Protein AF-A0A968IUQ5-F1 (afdb_monomer)

Solvent-accessible surface area (backbone atoms only — not comparable to full-atom values): 5543 Å² total; per-residue (Å²): 135,90,82,90,85,88,80,88,80,85,82,94,78,74,88,85,80,94,71,97,73,74,67,80,78,71,77,77,70,67,70,74,76,74,65,59,84,82,50,51,62,66,55,52,52,48,52,36,58,77,67,58,36,60,60,52,31,27,70,66,71,73,45,81,66,91,85,52,52,60,69,54,50,42,55,43,65,74,62,102

Radius of gyration: 27.52 Å; Cα contacts (8 Å, |Δi|>4): 38; chains: 1; bounding box: 36×66×62 Å

Foldseek 3Di:
DDDDDDDDDDDDDDDDDDDPPPPPPPPPPVVPPPPLVPDDPVVLVVVCVVVVCQVVLCVQVVDGCPPPDSVSSVVSVVRD

Secondary structure (DSSP, 8-state):
-----------------------------------TTTS-HHHHHHHHHHTTTHHHHHHHHSS--TT--HHHHHHHHH--

pLDDT: mean 72.53, std 19.21, range [39.59, 92.88]

Mean predicted aligned error: 16.03 Å

Sequence (80 aa):
MNVLVSLSTFQTSSKDLLNPATEPVMAAMELKKTDFEIMTIRELRTHIKENQLQQHIRASMGKTVSNARKSELIASLNAI

Structure (mmCIF, N/CA/C/O backbone):
data_AF-A0A968IUQ5-F1
#
_entry.id   AF-A0A968IUQ5-F1
#
loop_
_atom_site.group_PDB
_atom_site.id
_atom_site.type_symbol
_atom_site.label_atom_id
_atom_site.label_alt_id
_atom_site.label_comp_id
_atom_site.label_asym_id
_atom_site.label_entity_id
_atom_site.label_seq_id
_atom_site.pdbx_PDB_ins_code
_atom_site.Cartn_x
_atom_site.Cartn_y
_atom_site.Cartn_z
_atom_site.occupancy
_atom_site.B_iso_or_equiv
_atom_site.auth_seq_id
_atom_site.auth_comp_id
_atom_site.auth_asym_id
_atom_site.auth_atom_id
_atom_site.pdbx_PDB_model_num
ATOM 1 N N . MET A 1 1 ? -11.318 55.483 55.027 1.00 39.59 1 MET A N 1
ATOM 2 C CA . MET A 1 1 ? -10.503 54.433 54.383 1.00 39.59 1 MET A CA 1
ATOM 3 C C . MET A 1 1 ? -10.660 54.571 52.877 1.00 39.59 1 MET A C 1
ATOM 5 O O . MET A 1 1 ? -11.784 54.526 52.399 1.00 39.59 1 MET A O 1
ATOM 9 N N . ASN A 1 2 ? -9.552 54.811 52.170 1.00 43.19 2 ASN A N 1
ATOM 10 C CA . ASN A 1 2 ? -9.432 54.658 50.716 1.00 43.19 2 ASN A CA 1
ATOM 11 C C . ASN A 1 2 ? -9.583 53.174 50.333 1.00 43.19 2 ASN A C 1
ATOM 13 O O . ASN A 1 2 ? -9.195 52.326 51.130 1.00 43.19 2 ASN A O 1
ATOM 17 N N . VAL A 1 3 ? -10.059 52.870 49.120 1.00 48.22 3 VAL A N 1
ATOM 18 C CA . VAL A 1 3 ? -9.273 52.297 48.000 1.00 48.22 3 VAL A CA 1
ATOM 19 C C . VAL A 1 3 ? -10.218 51.998 46.816 1.00 48.22 3 VAL A C 1
ATOM 21 O O . VAL A 1 3 ? -11.260 51.371 46.972 1.00 48.22 3 VAL A O 1
ATOM 24 N N . LEU A 1 4 ? -9.821 52.496 45.637 1.00 51.94 4 LEU A N 1
ATOM 25 C CA . LEU A 1 4 ? -10.311 52.165 44.293 1.00 51.94 4 LEU A CA 1
ATOM 26 C C . LEU A 1 4 ? -10.271 50.659 43.998 1.00 51.94 4 LEU A C 1
ATOM 28 O O . LEU A 1 4 ? -9.257 50.064 44.324 1.00 51.94 4 LEU A O 1
ATOM 32 N N . VAL A 1 5 ? -11.194 50.134 43.176 1.00 53.28 5 VAL A N 1
ATOM 33 C CA . VAL A 1 5 ? -10.840 49.333 41.976 1.00 53.28 5 VAL A CA 1
ATOM 34 C C . VAL A 1 5 ? -11.959 49.458 40.925 1.00 53.28 5 VAL A C 1
ATOM 36 O O . VAL A 1 5 ? -13.108 49.117 41.187 1.00 53.28 5 VAL A O 1
ATOM 39 N N . SER A 1 6 ? -11.604 49.931 39.729 1.00 53.78 6 SER A N 1
ATOM 40 C CA . SER A 1 6 ? -12.399 49.838 38.494 1.00 53.78 6 SER A CA 1
ATOM 41 C C . SER A 1 6 ? -12.121 48.513 37.781 1.00 53.78 6 SER A C 1
ATOM 43 O O . SER A 1 6 ? -10.973 48.089 37.782 1.00 53.78 6 SER A O 1
ATOM 45 N N . LEU A 1 7 ? -13.101 47.940 37.076 1.00 56.53 7 LEU A N 1
ATOM 46 C CA . LEU A 1 7 ? -12.893 47.092 35.885 1.00 56.53 7 LEU A CA 1
ATOM 47 C C . LEU A 1 7 ? -14.202 47.148 35.063 1.00 56.53 7 LEU A C 1
ATOM 49 O O . LEU A 1 7 ? -15.226 46.618 35.481 1.00 56.53 7 LEU A O 1
ATOM 53 N N . SER A 1 8 ? -14.300 48.010 34.042 1.00 49.22 8 SER A N 1
ATOM 54 C CA . SER A 1 8 ? -14.266 47.615 32.616 1.00 49.22 8 SER A CA 1
ATOM 55 C C . SER A 1 8 ? -14.847 46.217 32.365 1.00 49.22 8 SER A C 1
ATOM 57 O O . SER A 1 8 ? -14.372 45.235 32.924 1.00 49.22 8 SER A O 1
ATOM 59 N N . THR A 1 9 ? -15.831 46.031 31.488 1.00 49.28 9 THR A N 1
ATOM 60 C CA . THR A 1 9 ? -15.620 45.920 30.029 1.00 49.28 9 THR A CA 1
ATOM 61 C C . THR A 1 9 ? -17.019 45.948 29.389 1.00 49.28 9 THR A C 1
ATOM 63 O O . THR A 1 9 ? -17.874 45.151 29.751 1.00 49.28 9 THR A O 1
ATOM 66 N N . PHE A 1 10 ? -17.400 47.043 28.732 1.00 52.22 10 PHE A N 1
ATOM 67 C CA . PHE A 1 10 ? -17.366 47.229 27.274 1.00 52.22 10 PHE A CA 1
ATOM 68 C C . PHE A 1 10 ? -18.295 46.301 26.461 1.00 52.22 10 PHE A C 1
ATOM 70 O O . PHE A 1 10 ? -18.054 45.111 26.316 1.00 52.22 10 PHE A O 1
ATOM 77 N N . GLN A 1 11 ? -19.283 46.967 25.847 1.00 52.31 11 GLN A N 1
ATOM 78 C CA . GLN A 1 11 ? -19.793 46.770 24.483 1.00 52.31 11 GLN A CA 1
ATOM 79 C C . GLN A 1 11 ? -20.656 45.540 24.162 1.00 52.31 11 GLN A C 1
ATOM 81 O O . GLN A 1 11 ? -20.195 44.534 23.640 1.00 52.31 11 GLN A O 1
ATOM 86 N N . THR A 1 12 ? -21.973 45.739 24.251 1.00 49.31 12 THR A N 1
ATOM 87 C CA . THR A 1 12 ? -22.943 45.132 23.325 1.00 49.31 12 THR A CA 1
ATOM 88 C C . THR A 1 12 ? -23.542 46.215 22.427 1.00 49.31 12 THR A C 1
ATOM 90 O O . THR A 1 12 ? -24.537 46.859 22.755 1.00 49.31 12 THR A O 1
ATOM 93 N N . SER A 1 13 ? -22.885 46.452 21.299 1.00 47.12 13 SER A N 1
ATOM 94 C CA . SER A 1 13 ? -23.399 47.056 20.058 1.00 47.12 13 SER A CA 1
ATOM 95 C C . SER A 1 13 ? -22.348 46.689 19.009 1.00 47.12 13 SER A C 1
ATOM 97 O O . SER A 1 13 ? -21.163 46.821 19.286 1.00 47.12 13 SER A O 1
ATOM 99 N N . SER A 1 14 ? -22.666 46.076 17.877 1.00 51.56 14 SER A N 1
ATOM 100 C CA . SER A 1 14 ? -23.653 46.470 16.869 1.00 51.56 14 SER A CA 1
ATOM 101 C C . SER A 1 14 ? -24.001 45.212 16.047 1.00 51.56 14 SER A C 1
ATOM 103 O O . SER A 1 14 ? -23.180 44.307 15.946 1.00 51.56 14 SER A O 1
ATOM 105 N N . LYS A 1 15 ? -25.251 44.974 15.629 1.00 54.56 15 LYS A N 1
ATOM 106 C CA . LYS A 1 15 ? -25.794 45.309 14.291 1.00 54.56 15 LYS A CA 1
ATOM 107 C C . LYS A 1 15 ? -24.751 45.384 13.160 1.00 54.56 15 LYS A C 1
ATOM 109 O O . LYS A 1 15 ? -23.719 46.011 13.334 1.00 54.56 15 LYS A O 1
ATOM 114 N N . ASP A 1 16 ? -25.139 44.819 12.012 1.00 54.78 16 ASP A N 1
ATOM 115 C CA . ASP A 1 16 ? -24.398 44.616 10.752 1.00 54.78 16 ASP A CA 1
ATOM 116 C C . ASP A 1 16 ? -23.652 43.266 10.725 1.00 54.78 16 ASP A C 1
ATOM 118 O O . ASP A 1 16 ? -22.842 42.972 11.587 1.00 54.78 16 ASP A O 1
ATOM 122 N N . LEU A 1 17 ? -23.905 42.328 9.808 1.00 54.88 17 LEU A N 1
ATOM 123 C CA . LEU A 1 17 ? -24.135 42.488 8.375 1.00 54.88 17 LEU A CA 1
ATOM 124 C C . LEU A 1 17 ? -25.037 41.362 7.843 1.00 54.88 17 LEU A C 1
ATOM 126 O O . LEU A 1 17 ? -24.716 40.176 7.928 1.00 54.88 17 LEU A O 1
ATOM 130 N N . LEU A 1 18 ? -26.155 41.758 7.243 1.00 56.34 18 LEU A N 1
ATOM 131 C CA . LEU A 1 18 ? -26.982 40.920 6.388 1.00 56.34 18 LEU A CA 1
ATOM 132 C C . LEU A 1 18 ? -26.257 40.766 5.036 1.00 56.34 18 LEU A C 1
ATOM 134 O O . LEU A 1 18 ? -26.368 41.640 4.184 1.00 56.34 18 LEU A O 1
ATOM 138 N N . ASN A 1 19 ? -25.515 39.676 4.836 1.00 53.59 19 ASN A N 1
ATOM 139 C CA . ASN A 1 19 ? -25.003 39.282 3.518 1.00 53.59 19 ASN A CA 1
ATOM 140 C C . ASN A 1 19 ? -25.722 38.001 3.059 1.00 53.59 19 ASN A C 1
ATOM 142 O O . ASN A 1 19 ? -25.283 36.907 3.409 1.00 53.59 19 ASN A O 1
ATOM 146 N N . PRO A 1 20 ? -26.810 38.080 2.271 1.00 51.78 20 PRO A N 1
ATOM 147 C CA . PRO A 1 20 ? -27.384 36.917 1.605 1.00 51.78 20 PRO A CA 1
ATOM 148 C C . PRO A 1 20 ? -26.666 36.699 0.264 1.00 51.78 20 PRO A C 1
ATOM 150 O O . PRO A 1 20 ? -27.236 36.897 -0.802 1.00 51.78 20 PRO A O 1
ATOM 153 N N . ALA A 1 21 ? -25.381 36.353 0.315 1.00 51.25 21 ALA A N 1
ATOM 154 C CA . ALA A 1 21 ? -24.612 35.954 -0.869 1.00 51.25 21 ALA A CA 1
ATOM 155 C C . ALA A 1 21 ? -23.563 34.887 -0.531 1.00 51.25 21 ALA A C 1
ATOM 157 O O . ALA A 1 21 ? -22.520 34.793 -1.170 1.00 51.25 21 ALA A O 1
ATOM 158 N N . THR A 1 22 ? -23.814 34.080 0.500 1.00 52.22 22 THR A N 1
ATOM 159 C CA . THR A 1 22 ? -23.047 32.852 0.697 1.00 52.22 22 THR A CA 1
ATOM 160 C C . THR A 1 22 ? -23.700 31.792 -0.171 1.00 52.22 22 THR A C 1
ATOM 162 O O . THR A 1 22 ? -24.575 31.049 0.272 1.00 52.22 22 THR A O 1
ATOM 165 N N . GLU A 1 23 ? -23.298 31.763 -1.444 1.00 53.66 23 GLU A N 1
ATOM 166 C CA . GLU A 1 23 ? -23.341 30.528 -2.222 1.00 53.66 23 GLU A CA 1
ATOM 167 C C . GLU A 1 23 ? -22.848 29.404 -1.303 1.00 53.66 23 GLU A C 1
ATOM 169 O O . GLU A 1 23 ? -21.859 29.611 -0.584 1.00 53.66 23 GLU A O 1
A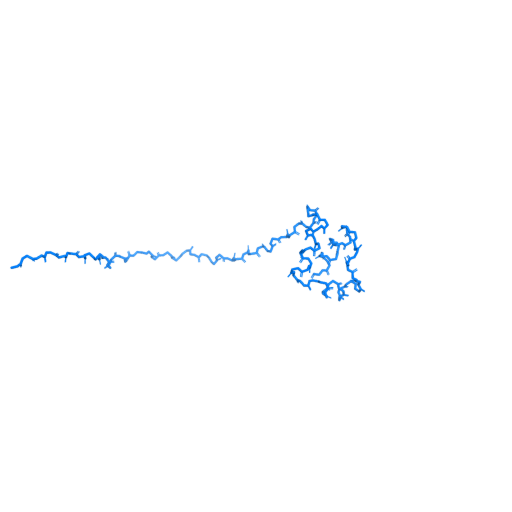TOM 174 N N . PRO A 1 24 ? -23.539 28.253 -1.229 1.00 50.31 24 PRO A N 1
ATOM 175 C CA . PRO A 1 24 ? -23.040 27.158 -0.429 1.00 50.31 24 PRO A CA 1
ATOM 17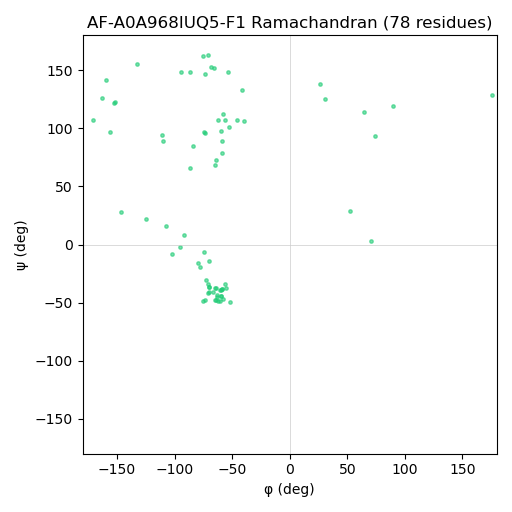6 C C . PRO A 1 24 ? -21.660 26.850 -0.991 1.00 50.31 24 PRO A C 1
ATOM 178 O O . PRO A 1 24 ? -21.539 26.427 -2.140 1.00 50.31 24 PRO A O 1
ATOM 181 N N . VAL A 1 25 ? -20.625 27.121 -0.192 1.00 50.44 25 VAL A N 1
ATOM 182 C CA . VAL A 1 25 ? -19.287 26.593 -0.408 1.00 50.44 25 VAL A CA 1
ATOM 183 C C . VAL A 1 25 ? -19.504 25.095 -0.380 1.00 50.44 25 VAL A C 1
ATOM 185 O O . VAL A 1 25 ? -19.525 24.472 0.682 1.00 50.44 25 VAL A O 1
ATOM 188 N N . MET A 1 26 ? -19.794 24.527 -1.551 1.00 46.00 26 MET A N 1
ATOM 189 C CA . MET A 1 26 ? -19.712 23.109 -1.758 1.00 46.00 26 MET A CA 1
ATOM 190 C C . MET A 1 26 ? -18.285 22.821 -1.369 1.00 46.00 26 MET A C 1
ATOM 192 O O . MET A 1 26 ? -17.345 23.245 -2.042 1.00 46.00 26 MET A O 1
ATOM 196 N N . ALA A 1 27 ? -18.144 22.192 -0.213 1.00 45.00 27 ALA A N 1
ATOM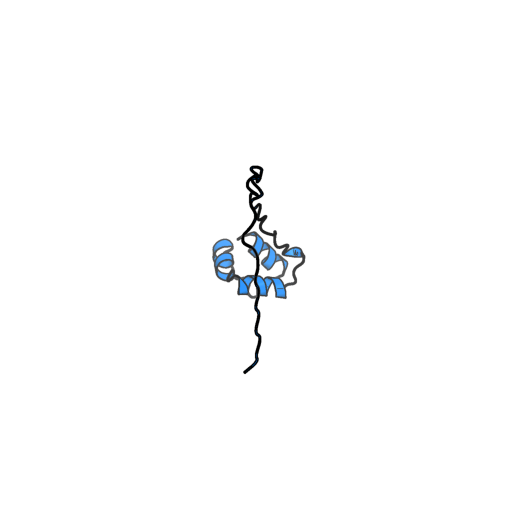 197 C CA . ALA A 1 27 ? -16.941 21.535 0.199 1.00 45.00 27 ALA A CA 1
ATOM 198 C C . ALA A 1 27 ? -16.665 20.471 -0.866 1.00 45.00 27 ALA A C 1
ATOM 200 O O . ALA A 1 27 ? -16.925 19.286 -0.679 1.00 45.00 27 ALA A O 1
ATOM 201 N N . ALA A 1 28 ? -16.112 20.905 -1.997 1.00 46.47 28 ALA A N 1
ATOM 202 C CA . ALA A 1 28 ? -15.176 20.146 -2.785 1.00 46.47 28 ALA A CA 1
ATOM 203 C C . ALA A 1 28 ? -13.948 19.988 -1.889 1.00 46.47 28 ALA A C 1
ATOM 205 O O . ALA A 1 28 ? -12.880 20.558 -2.094 1.00 46.47 28 ALA A O 1
ATOM 206 N N . MET A 1 29 ? -14.144 19.207 -0.830 1.00 41.19 29 MET A N 1
ATOM 207 C CA . MET A 1 29 ? -13.125 18.408 -0.210 1.00 41.19 29 MET A CA 1
ATOM 208 C C . MET A 1 29 ? -12.764 17.409 -1.304 1.00 41.19 29 MET A C 1
ATOM 210 O O . MET A 1 29 ? -13.197 16.260 -1.293 1.00 41.19 29 MET A O 1
ATOM 214 N N . GLU A 1 30 ? -12.062 17.904 -2.329 1.00 44.88 30 GLU A N 1
ATOM 215 C CA . GLU A 1 30 ? -11.259 17.075 -3.194 1.00 44.88 30 GLU A CA 1
ATOM 216 C C . GLU A 1 30 ? -10.388 16.316 -2.213 1.00 44.88 30 GLU A C 1
ATOM 218 O O . GLU A 1 30 ? -9.479 16.874 -1.590 1.00 44.88 30 GLU A O 1
ATOM 223 N N . LEU A 1 31 ? -10.782 15.066 -1.966 1.00 47.22 31 LEU A N 1
ATOM 224 C CA . LEU A 1 31 ? -9.939 14.053 -1.377 1.00 47.22 31 LEU A CA 1
ATOM 225 C C . LEU A 1 31 ? -8.588 14.270 -2.027 1.00 47.22 31 LEU A C 1
ATOM 227 O O . LEU A 1 31 ? -8.454 14.024 -3.226 1.00 47.22 31 LEU A O 1
ATOM 231 N N . LYS A 1 32 ? -7.638 14.832 -1.266 1.00 47.41 32 LYS A N 1
ATOM 232 C CA . LYS A 1 32 ? -6.252 14.959 -1.694 1.00 47.41 32 LYS A CA 1
ATOM 233 C C . LYS A 1 32 ? -5.921 13.595 -2.269 1.00 47.41 32 LYS A C 1
ATOM 235 O O . LYS A 1 32 ? -5.872 12.629 -1.509 1.00 47.41 32 LYS A O 1
ATOM 240 N N . LYS A 1 33 ? -5.803 13.497 -3.596 1.00 57.56 33 LYS A N 1
ATOM 241 C CA . LYS A 1 33 ? -5.285 12.299 -4.242 1.00 57.56 33 LYS A CA 1
ATOM 242 C C . LYS A 1 33 ? -3.898 12.165 -3.654 1.00 57.56 33 LYS A C 1
ATOM 244 O O . LYS A 1 33 ? -3.004 12.931 -4.004 1.00 57.56 33 LYS A O 1
ATOM 249 N N . THR A 1 34 ? -3.775 11.315 -2.643 1.00 67.94 34 THR A N 1
ATOM 250 C CA . THR A 1 34 ? -2.499 11.052 -2.005 1.00 67.94 34 THR A CA 1
ATOM 251 C C . THR A 1 34 ? -1.648 10.455 -3.102 1.00 67.94 34 THR A C 1
ATOM 253 O O . THR A 1 34 ? -1.923 9.354 -3.570 1.00 67.94 34 THR A O 1
ATOM 256 N N . ASP A 1 35 ? -0.687 11.232 -3.588 1.00 81.25 35 ASP A N 1
ATOM 257 C CA . ASP A 1 35 ? 0.168 10.783 -4.668 1.00 81.25 35 ASP A CA 1
ATOM 258 C C . ASP A 1 35 ? 1.147 9.755 -4.096 1.00 81.25 35 ASP A C 1
ATOM 260 O O . ASP A 1 35 ? 2.154 10.072 -3.460 1.00 81.25 35 ASP A O 1
ATOM 264 N N . PHE A 1 36 ? 0.792 8.484 -4.246 1.00 86.75 36 PHE A N 1
ATOM 265 C CA . PHE A 1 36 ? 1.592 7.377 -3.744 1.00 86.75 36 PHE A CA 1
ATOM 266 C C . PHE A 1 36 ? 2.897 7.204 -4.541 1.00 86.75 36 PHE A C 1
ATOM 268 O O . PHE A 1 36 ? 3.808 6.516 -4.069 1.00 86.75 36 PHE A O 1
ATOM 275 N N . GLU A 1 37 ? 3.031 7.825 -5.722 1.00 87.31 37 GLU A N 1
ATOM 276 C CA . GLU A 1 37 ? 4.237 7.709 -6.548 1.00 87.31 37 GLU A CA 1
ATOM 277 C C . GLU A 1 37 ? 5.429 8.455 -5.947 1.00 87.31 37 GLU A C 1
ATOM 279 O O . GLU A 1 37 ? 6.560 7.958 -6.018 1.00 87.31 37 GLU A O 1
ATOM 284 N N . ILE A 1 38 ? 5.193 9.586 -5.276 1.00 89.88 38 ILE A N 1
ATOM 285 C CA . ILE A 1 38 ? 6.253 10.362 -4.610 1.00 89.88 38 ILE A CA 1
ATOM 286 C C . ILE A 1 38 ? 6.686 9.755 -3.268 1.00 89.88 38 ILE A C 1
ATOM 288 O O . ILE A 1 38 ? 7.793 10.017 -2.802 1.00 89.88 38 ILE A O 1
ATOM 292 N N . MET A 1 39 ? 5.861 8.893 -2.667 1.00 90.81 39 MET A N 1
ATOM 293 C CA . MET A 1 39 ? 6.149 8.280 -1.370 1.00 90.81 39 MET A CA 1
ATOM 294 C C . MET A 1 39 ? 7.239 7.202 -1.452 1.00 90.81 39 MET A C 1
ATOM 296 O O . MET A 1 39 ? 7.377 6.448 -2.424 1.00 90.81 39 MET A O 1
ATOM 300 N N . THR A 1 40 ? 8.023 7.078 -0.390 1.00 92.88 40 THR A N 1
ATOM 301 C CA . THR A 1 40 ? 8.968 5.976 -0.188 1.00 92.88 40 THR A CA 1
ATOM 302 C C . THR A 1 40 ? 8.243 4.688 0.212 1.00 92.88 40 THR A C 1
ATOM 304 O O . THR A 1 40 ? 7.116 4.696 0.702 1.00 92.88 40 THR A O 1
ATOM 307 N N . ILE A 1 41 ? 8.918 3.538 0.081 1.00 92.19 41 ILE A N 1
ATOM 308 C CA . ILE A 1 41 ? 8.376 2.242 0.539 1.00 92.19 41 ILE A CA 1
ATOM 309 C C . ILE A 1 41 ? 7.993 2.291 2.025 1.00 92.19 41 ILE A C 1
ATOM 311 O O . ILE A 1 41 ? 6.995 1.692 2.426 1.00 92.19 41 ILE A O 1
ATOM 315 N N . ARG A 1 42 ? 8.785 2.994 2.846 1.00 92.31 42 ARG A N 1
ATOM 316 C CA . ARG A 1 42 ? 8.530 3.126 4.281 1.00 92.31 42 ARG A CA 1
ATOM 317 C C . ARG A 1 42 ? 7.237 3.895 4.534 1.00 92.31 42 ARG A C 1
ATOM 319 O O . ARG A 1 42 ? 6.414 3.411 5.300 1.00 92.31 42 ARG A O 1
ATOM 326 N N . GLU A 1 43 ? 7.047 5.030 3.869 1.00 92.12 43 GLU A N 1
ATOM 327 C CA . GLU A 1 43 ? 5.835 5.850 4.001 1.00 92.12 43 GLU A CA 1
ATOM 328 C C . GLU A 1 43 ? 4.591 5.099 3.536 1.00 92.12 43 GLU A C 1
ATOM 330 O O . GLU A 1 43 ? 3.602 5.076 4.258 1.00 92.12 43 GLU A O 1
ATOM 335 N N . LEU A 1 44 ? 4.663 4.387 2.407 1.00 91.75 44 LEU A N 1
ATOM 336 C CA . LEU A 1 44 ? 3.550 3.564 1.920 1.00 91.75 44 LEU A CA 1
ATOM 337 C C . LEU A 1 44 ? 3.156 2.483 2.935 1.00 91.75 44 LEU A C 1
ATOM 339 O O . LEU A 1 44 ? 1.977 2.278 3.217 1.00 91.75 44 LEU A O 1
ATOM 343 N N . ARG A 1 45 ? 4.141 1.799 3.531 1.00 91.38 45 ARG A N 1
ATOM 344 C CA . ARG A 1 45 ? 3.888 0.784 4.567 1.00 91.38 45 ARG A CA 1
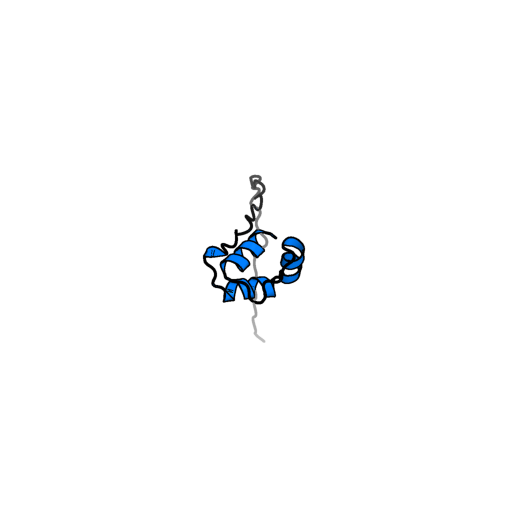ATOM 345 C C . ARG A 1 45 ? 3.313 1.392 5.840 1.00 91.38 45 ARG A C 1
ATOM 347 O O . ARG A 1 45 ? 2.413 0.795 6.431 1.00 91.38 45 ARG A O 1
ATOM 354 N N . THR A 1 46 ? 3.824 2.548 6.257 1.00 92.00 46 THR A N 1
ATOM 355 C CA . THR A 1 46 ? 3.284 3.297 7.395 1.00 92.00 46 THR A CA 1
ATOM 356 C C . THR A 1 46 ? 1.835 3.680 7.128 1.00 92.00 46 THR A C 1
ATOM 358 O O . THR A 1 46 ? 0.978 3.343 7.935 1.00 92.00 46 THR A O 1
ATOM 361 N N . HIS A 1 47 ? 1.538 4.242 5.956 1.00 90.81 47 HIS A N 1
ATOM 362 C CA . HIS A 1 47 ? 0.190 4.631 5.557 1.00 90.81 47 HIS A CA 1
ATOM 363 C C . HIS A 1 47 ? -0.783 3.444 5.583 1.00 90.81 47 HIS A C 1
ATOM 365 O O . HIS A 1 47 ?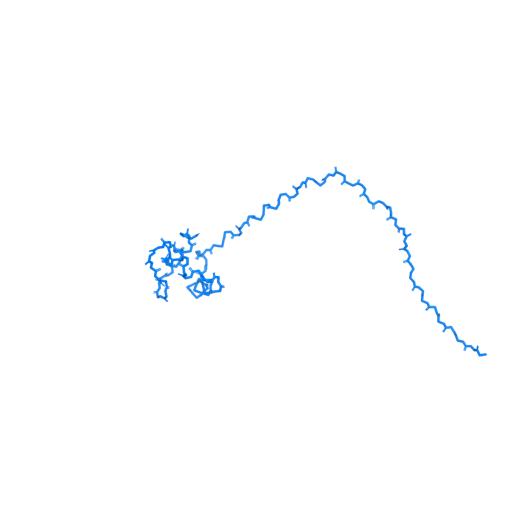 -1.851 3.534 6.185 1.00 90.81 47 HIS A O 1
ATOM 371 N N . ILE A 1 48 ? -0.389 2.296 5.020 1.00 90.38 48 ILE A N 1
ATOM 37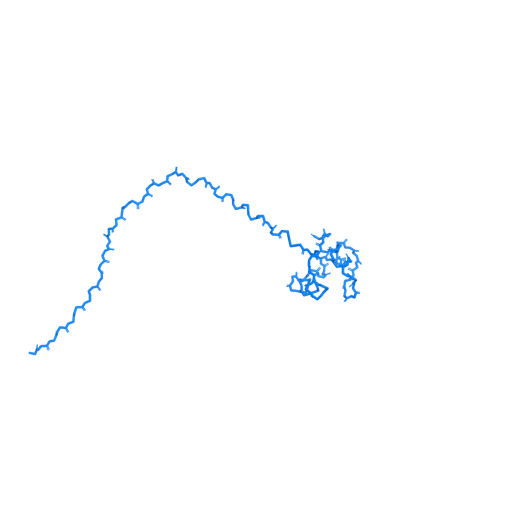2 C CA . ILE A 1 48 ? -1.18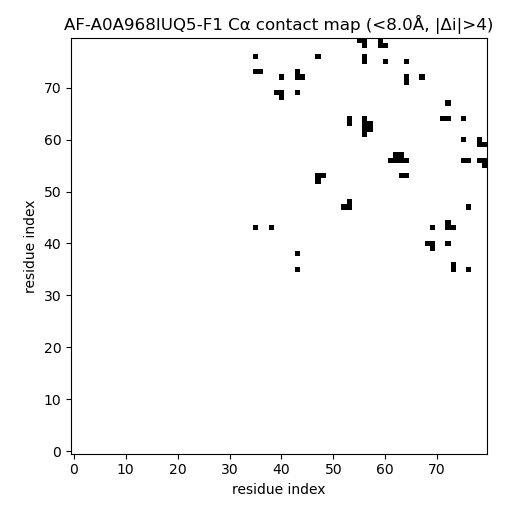5 1.057 5.060 1.00 90.38 48 ILE A CA 1
ATOM 373 C C . ILE A 1 48 ? -1.446 0.598 6.499 1.00 90.38 48 ILE A C 1
ATOM 375 O O . ILE A 1 48 ? -2.531 0.100 6.800 1.00 90.38 48 ILE A O 1
ATOM 379 N N . LYS A 1 49 ? -0.456 0.727 7.389 1.00 90.12 49 LYS A N 1
ATOM 380 C CA . LYS A 1 49 ? -0.574 0.300 8.786 1.00 90.12 49 LYS A CA 1
ATOM 381 C C . LYS A 1 49 ? -1.457 1.249 9.598 1.00 90.12 49 LYS A C 1
ATOM 383 O O . LYS A 1 49 ? -2.333 0.774 10.314 1.00 90.12 49 LYS A O 1
ATOM 388 N N . GLU A 1 50 ? -1.233 2.555 9.481 1.00 92.19 50 GLU A N 1
ATOM 389 C CA . GLU A 1 50 ? -1.972 3.599 10.204 1.00 92.19 50 GLU A CA 1
ATOM 390 C C . GLU A 1 50 ? -3.447 3.627 9.809 1.00 92.19 50 GLU A C 1
ATOM 392 O O . GLU A 1 50 ? -4.308 3.766 10.670 1.00 92.19 50 GLU A O 1
ATOM 397 N N . ASN A 1 51 ? -3.741 3.390 8.530 1.00 90.00 51 ASN A N 1
ATOM 398 C CA . ASN A 1 51 ? -5.107 3.349 8.010 1.00 90.00 51 ASN A CA 1
ATOM 399 C C . ASN A 1 51 ? -5.712 1.932 8.020 1.00 90.00 51 ASN A C 1
ATOM 401 O O . ASN A 1 51 ? -6.772 1.713 7.446 1.00 90.00 51 ASN A O 1
ATOM 405 N N . GLN A 1 52 ? -5.040 0.947 8.636 1.00 88.62 52 GLN A N 1
ATOM 406 C CA . GLN A 1 52 ? -5.500 -0.449 8.738 1.00 88.62 52 GLN A CA 1
ATOM 407 C C . GLN A 1 52 ? -5.896 -1.092 7.387 1.00 88.62 52 GLN A C 1
ATOM 409 O O . GLN A 1 52 ? -6.684 -2.037 7.322 1.00 88.62 52 GLN A O 1
ATOM 414 N N . LEU A 1 53 ? -5.275 -0.647 6.291 1.00 90.50 53 LEU A N 1
ATOM 415 C CA . LEU A 1 53 ? -5.653 -1.006 4.919 1.00 90.50 53 LEU A CA 1
ATOM 416 C C . LEU A 1 53 ? -5.254 -2.432 4.533 1.00 90.50 53 LEU A C 1
ATOM 418 O O . LEU A 1 53 ? -5.638 -2.908 3.473 1.00 90.50 53 LEU A O 1
ATOM 422 N N . GLN A 1 54 ? -4.506 -3.157 5.371 1.00 90.06 54 GLN A N 1
ATOM 423 C CA . GLN A 1 54 ? -4.075 -4.523 5.050 1.00 90.06 54 GLN A CA 1
ATOM 424 C C . GLN A 1 54 ? -5.246 -5.476 4.793 1.00 90.06 54 GLN A C 1
ATOM 426 O O . GLN A 1 54 ? -5.151 -6.328 3.909 1.00 90.06 54 GLN A O 1
ATOM 431 N N . GLN A 1 55 ? -6.337 -5.342 5.553 1.00 88.00 55 GLN A N 1
ATOM 432 C CA . GLN A 1 55 ? -7.520 -6.184 5.367 1.00 88.00 55 GLN A CA 1
ATOM 433 C C . GLN A 1 55 ? -8.256 -5.819 4.077 1.00 88.00 55 GLN A C 1
ATOM 435 O O . GLN A 1 55 ? -8.617 -6.715 3.320 1.00 88.00 55 GLN A O 1
ATOM 440 N N . HIS A 1 56 ? -8.391 -4.522 3.789 1.00 88.19 56 HIS A N 1
ATOM 441 C CA . HIS A 1 56 ? -8.995 -4.022 2.553 1.00 88.19 56 HIS A CA 1
ATOM 442 C C . HIS A 1 56 ? -8.197 -4.443 1.319 1.00 88.19 56 HIS A C 1
ATOM 444 O O . HIS A 1 56 ? -8.762 -4.984 0.374 1.00 88.19 56 HIS A O 1
ATOM 450 N N . ILE A 1 57 ? -6.871 -4.306 1.365 1.00 89.81 57 ILE A N 1
ATOM 451 C CA . ILE A 1 57 ? -5.971 -4.769 0.305 1.00 89.81 57 ILE A CA 1
ATOM 452 C C . ILE A 1 57 ? -6.109 -6.280 0.108 1.00 89.81 57 ILE A C 1
ATOM 454 O O . ILE A 1 57 ? -6.208 -6.744 -1.025 1.00 89.81 57 ILE A O 1
ATOM 458 N N . ARG A 1 58 ? -6.162 -7.063 1.192 1.00 89.25 58 ARG A N 1
ATOM 459 C CA . ARG A 1 58 ? -6.356 -8.516 1.097 1.00 89.25 58 ARG A CA 1
ATOM 460 C C . ARG A 1 58 ? -7.730 -8.876 0.528 1.00 89.25 58 ARG A C 1
ATOM 462 O O . ARG A 1 58 ? -7.811 -9.838 -0.225 1.00 89.25 58 ARG A O 1
ATOM 469 N N . ALA A 1 59 ? -8.778 -8.133 0.873 1.00 87.69 59 ALA A N 1
ATOM 470 C CA . ALA A 1 59 ? -10.128 -8.353 0.364 1.00 87.69 59 ALA A CA 1
ATOM 471 C C . ALA A 1 59 ? -10.253 -7.987 -1.125 1.00 87.69 59 ALA A C 1
ATOM 473 O O . ALA A 1 59 ? -10.863 -8.739 -1.876 1.00 87.69 59 ALA A O 1
ATOM 474 N N . SER A 1 60 ? -9.639 -6.879 -1.553 1.00 87.81 60 SER A N 1
ATOM 475 C CA . SER A 1 60 ? -9.666 -6.408 -2.946 1.00 87.81 60 SER A CA 1
ATOM 476 C C . SER A 1 60 ? -8.755 -7.240 -3.860 1.00 87.81 60 SER A C 1
ATOM 478 O O . SER A 1 60 ? -9.173 -7.723 -4.907 1.00 87.81 60 SER A O 1
ATOM 480 N N . MET A 1 61 ? -7.507 -7.477 -3.443 1.00 85.19 61 MET A N 1
ATOM 481 C CA . MET A 1 61 ? -6.467 -8.080 -4.289 1.00 85.19 61 MET A CA 1
ATOM 482 C C . MET A 1 61 ? -6.212 -9.568 -4.001 1.00 85.19 61 MET A C 1
ATOM 484 O O . MET A 1 61 ? -5.393 -10.192 -4.676 1.00 85.19 61 MET A O 1
ATOM 488 N N . GLY A 1 62 ? -6.806 -10.133 -2.945 1.00 84.31 62 GLY A N 1
ATOM 489 C CA . GLY A 1 62 ? -6.565 -11.516 -2.510 1.00 84.31 62 GLY A CA 1
ATOM 490 C C . GLY A 1 62 ? -5.178 -11.779 -1.903 1.00 84.31 62 GLY A C 1
ATOM 491 O O . GLY A 1 62 ? -4.870 -12.919 -1.554 1.00 84.31 62 GLY A O 1
ATOM 492 N N . LYS A 1 63 ? -4.323 -10.756 -1.760 1.00 83.25 63 LYS A N 1
ATOM 493 C CA . LYS A 1 63 ? -2.917 -10.898 -1.339 1.00 83.25 63 LYS A CA 1
ATOM 494 C C . LYS A 1 63 ? -2.516 -9.915 -0.243 1.00 83.25 63 LYS A C 1
ATOM 496 O O . LYS A 1 63 ? -3.102 -8.847 -0.098 1.00 83.25 63 LYS A O 1
ATOM 501 N N . THR A 1 64 ? -1.495 -10.279 0.530 1.00 84.50 64 THR A N 1
ATOM 502 C CA . THR A 1 64 ? -0.903 -9.422 1.565 1.00 84.50 64 THR A CA 1
ATOM 503 C C . THR A 1 64 ? 0.300 -8.656 1.018 1.00 84.50 64 THR A C 1
ATOM 505 O O . THR A 1 64 ? 1.031 -9.138 0.157 1.00 84.50 64 THR A O 1
ATOM 508 N N . VAL A 1 65 ? 0.523 -7.446 1.535 1.00 84.44 65 VAL A N 1
ATOM 509 C CA . VAL A 1 65 ? 1.578 -6.528 1.063 1.00 84.44 65 VAL A CA 1
ATOM 510 C C . VAL A 1 65 ? 2.761 -6.401 2.028 1.00 84.44 65 VAL A C 1
ATOM 512 O O . VAL A 1 65 ? 3.586 -5.497 1.911 1.00 84.44 65 VAL A O 1
ATOM 515 N N . SER A 1 66 ? 2.886 -7.332 2.977 1.00 80.06 66 SER A N 1
ATOM 516 C CA . SER A 1 66 ? 3.872 -7.292 4.067 1.00 80.06 66 SER A CA 1
ATOM 517 C C . SER A 1 66 ? 5.324 -7.180 3.581 1.00 80.06 66 SER A C 1
ATOM 519 O O . SER A 1 66 ? 6.128 -6.505 4.218 1.00 80.06 66 SER A O 1
ATOM 521 N N . ASN A 1 67 ? 5.648 -7.792 2.434 1.00 84.00 67 ASN A N 1
ATOM 522 C CA . ASN A 1 67 ? 6.965 -7.738 1.785 1.00 84.00 67 ASN A CA 1
ATOM 523 C C . ASN A 1 67 ? 6.903 -7.258 0.323 1.00 84.00 67 ASN A C 1
ATOM 525 O O . ASN A 1 67 ? 7.821 -7.512 -0.452 1.00 84.00 67 ASN A O 1
ATOM 529 N N . ALA A 1 68 ? 5.837 -6.549 -0.045 1.00 87.38 68 ALA A N 1
ATOM 530 C CA . ALA A 1 68 ? 5.619 -6.089 -1.410 1.00 87.38 68 ALA A CA 1
ATOM 531 C C . ALA A 1 68 ? 6.632 -5.015 -1.848 1.00 87.38 68 ALA A C 1
A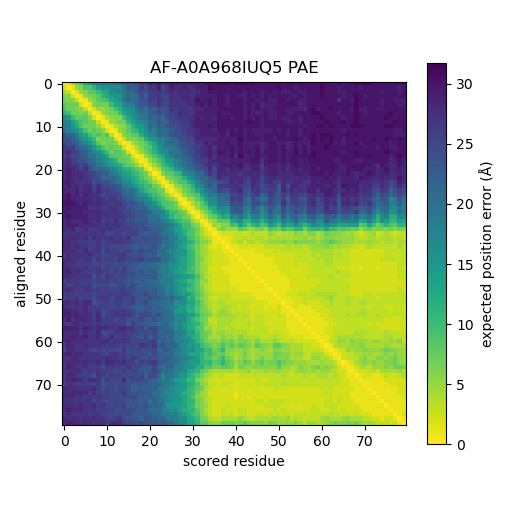TOM 533 O O . ALA A 1 68 ? 7.159 -4.248 -1.022 1.00 87.38 68 ALA A O 1
ATOM 534 N N . ARG A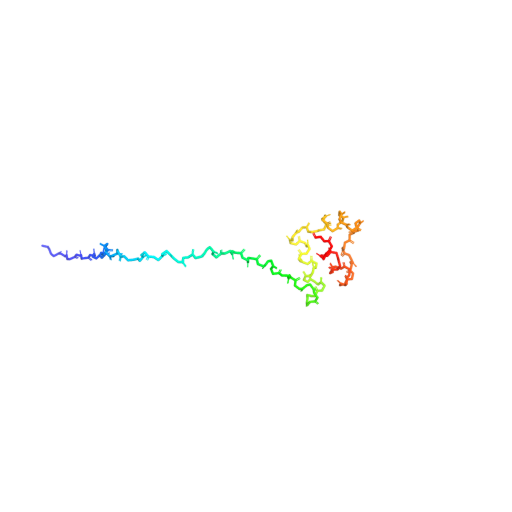 1 69 ? 6.885 -4.960 -3.162 1.00 91.94 69 ARG A N 1
ATOM 535 C CA . ARG A 1 69 ? 7.689 -3.905 -3.814 1.00 91.94 69 ARG A CA 1
ATOM 536 C C . ARG A 1 69 ? 6.924 -2.573 -3.824 1.00 91.94 69 ARG A C 1
ATOM 538 O O . ARG A 1 69 ? 5.707 -2.558 -3.672 1.00 91.94 69 ARG A O 1
ATOM 545 N N . LYS A 1 70 ? 7.613 -1.444 -4.063 1.00 91.12 70 LYS A N 1
ATOM 546 C CA . LYS A 1 70 ? 6.974 -0.109 -4.150 1.00 91.12 70 LYS A CA 1
ATOM 547 C C . LYS A 1 70 ? 5.788 -0.102 -5.124 1.00 91.12 70 LYS A C 1
ATOM 549 O O . LYS A 1 70 ? 4.703 0.325 -4.753 1.00 91.12 70 LYS A O 1
ATOM 554 N N . SER A 1 71 ? 5.986 -0.623 -6.335 1.00 90.94 71 SER A N 1
ATOM 555 C CA . SER A 1 71 ? 4.946 -0.684 -7.369 1.00 90.94 71 SER A CA 1
ATOM 556 C C . SER A 1 71 ? 3.726 -1.502 -6.939 1.00 90.94 71 SER A C 1
ATOM 558 O O . SER A 1 71 ? 2.598 -1.107 -7.202 1.00 90.94 71 SER A O 1
ATOM 560 N N . GLU A 1 72 ? 3.933 -2.612 -6.232 1.00 90.69 72 GLU A N 1
ATOM 561 C CA . GLU A 1 72 ? 2.850 -3.454 -5.715 1.00 90.69 72 GLU A CA 1
ATOM 562 C C . GLU A 1 72 ? 2.079 -2.779 -4.576 1.00 90.69 72 GLU A C 1
ATOM 564 O O . GLU A 1 72 ? 0.862 -2.938 -4.496 1.00 90.69 72 GLU A O 1
ATOM 569 N N . LEU A 1 73 ? 2.765 -2.020 -3.712 1.00 91.00 73 LEU A N 1
ATOM 570 C CA . LEU A 1 73 ? 2.135 -1.225 -2.653 1.00 91.00 73 LEU A CA 1
ATOM 571 C C . LEU A 1 73 ? 1.241 -0.133 -3.251 1.00 91.00 73 LEU A C 1
ATOM 573 O O . LEU A 1 73 ? 0.085 -0.027 -2.858 1.00 91.00 73 LEU A O 1
ATOM 577 N N . ILE A 1 74 ? 1.750 0.614 -4.236 1.00 91.50 74 ILE A N 1
ATOM 578 C CA . ILE A 1 74 ? 0.993 1.659 -4.944 1.00 91.50 74 ILE A CA 1
ATOM 579 C C . ILE A 1 74 ? -0.209 1.054 -5.671 1.00 91.50 74 ILE A C 1
ATOM 581 O O . ILE A 1 74 ? -1.328 1.523 -5.500 1.00 91.50 74 ILE A O 1
ATOM 585 N N . ALA A 1 75 ? -0.004 -0.028 -6.431 1.00 90.38 75 ALA A N 1
ATOM 586 C CA . ALA A 1 75 ? -1.092 -0.699 -7.138 1.00 90.38 75 ALA A CA 1
ATOM 587 C C . ALA A 1 75 ? -2.183 -1.195 -6.177 1.00 90.38 75 ALA A C 1
ATOM 589 O O . ALA A 1 75 ? -3.362 -1.092 -6.487 1.00 90.38 75 ALA A O 1
ATOM 590 N N . SER A 1 76 ? -1.795 -1.695 -4.999 1.00 90.25 76 SER A N 1
ATOM 591 C CA . SER A 1 76 ? -2.747 -2.151 -3.982 1.00 90.25 76 SER A CA 1
ATOM 592 C C . SER A 1 76 ? -3.514 -0.997 -3.334 1.00 90.25 76 SER A C 1
ATOM 594 O O . SER A 1 76 ? -4.688 -1.162 -3.034 1.00 90.25 76 SER A O 1
ATOM 596 N N . LEU A 1 77 ? -2.865 0.152 -3.123 1.00 88.44 77 LEU A N 1
ATOM 597 C CA . LEU A 1 77 ? -3.488 1.364 -2.582 1.00 88.44 77 LEU A CA 1
ATOM 598 C C . LEU A 1 77 ? -4.419 2.053 -3.587 1.00 88.44 77 LEU A C 1
ATOM 600 O O . LEU A 1 77 ? -5.402 2.651 -3.178 1.00 88.44 77 LEU A O 1
ATOM 604 N N . ASN A 1 78 ? -4.136 1.941 -4.886 1.00 88.19 78 ASN A N 1
ATOM 605 C CA . ASN A 1 78 ? -5.004 2.447 -5.952 1.00 88.19 78 ASN A CA 1
ATOM 606 C C . ASN A 1 78 ? -6.197 1.523 -6.258 1.00 88.19 78 ASN A C 1
ATOM 608 O O . ASN A 1 78 ? -7.115 1.933 -6.962 1.00 88.19 78 ASN A O 1
ATOM 612 N N . ALA A 1 79 ? -6.151 0.265 -5.806 1.00 84.50 79 ALA A N 1
ATOM 613 C CA . ALA A 1 79 ? -7.173 -0.753 -6.066 1.00 84.50 79 ALA A CA 1
ATOM 614 C C . ALA A 1 79 ? -8.218 -0.887 -4.942 1.00 84.50 79 ALA A C 1
ATOM 616 O O . ALA A 1 79 ? -9.115 -1.730 -5.040 1.00 84.50 79 ALA A O 1
ATOM 617 N N . ILE A 1 80 ? -8.072 -0.120 -3.861 1.00 81.44 80 ILE A N 1
ATOM 618 C CA . ILE A 1 80 ? -9.020 -0.035 -2.741 1.00 81.44 80 ILE A CA 1
ATOM 619 C C . ILE A 1 80 ? -9.712 1.324 -2.754 1.00 81.44 80 ILE A C 1
ATOM 621 O O . ILE A 1 80 ? -10.887 1.351 -2.335 1.00 81.44 80 ILE A O 1
#